Protein AF-A0A1E5P1D7-F1 (afdb_monomer_lite)

Secondary structure (DSSP, 8-state):
--------------------------------PPPPPPPPPPTT-HHHHHHHHHHHHHHHHHHHHHHHHHHHHHHHHHHHHHHHHHHHHHHHHHHS-TT-HHHHHHHH---HHHHHHHHHHHHHHHH-----S--HHHHHHHHHHHHHTTS-TTTTT-HHHHHHHHHH--

Sequence (170 aa):
MTVRTVWARRALALAAVMCAGALYTAPSAGAIAAPPPPAECAEDDKQCQEEQKEREQEAKREKGEKEADSGREQVAKDSTAAKQDISKAKGQVESCPPESKDCMSKLVGDGKEQQTSMDEAKQKVQDFKPEPQNNAGVAVGRACDGFAATLPPSAANDPSLTDICELMAQ

Organism: NCBI:txid285458

Structure (mmCIF, N/CA/C/O backbone):
data_AF-A0A1E5P1D7-F1
#
_entry.id   AF-A0A1E5P1D7-F1
#
loop_
_atom_site.group_PDB
_atom_site.id
_atom_site.type_symbol
_atom_site.label_atom_id
_atom_site.label_alt_id
_atom_site.label_comp_id
_atom_site.label_asym_id
_atom_site.label_entity_id
_atom_site.label_seq_id
_atom_site.pdbx_PDB_ins_code
_atom_site.Cartn_x
_atom_site.Cartn_y
_atom_site.Cartn_z
_atom_site.occupancy
_atom_site.B_iso_or_equiv
_atom_site.auth_seq_id
_atom_site.auth_comp_id
_atom_site.auth_asym_id
_atom_site.auth_atom_id
_atom_site.pdbx_PDB_model_num
ATOM 1 N N . MET A 1 1 ? -24.879 -24.425 -1.089 1.00 42.44 1 MET A N 1
ATOM 2 C CA . MET A 1 1 ? -24.588 -24.871 -2.468 1.00 42.44 1 MET A CA 1
ATOM 3 C C . MET A 1 1 ? -25.020 -23.780 -3.433 1.00 42.44 1 MET A C 1
ATOM 5 O O . MET A 1 1 ? -26.214 -23.672 -3.640 1.00 42.44 1 MET A O 1
ATOM 9 N N . THR A 1 2 ? -24.079 -23.004 -3.982 1.00 40.06 2 THR A N 1
ATOM 10 C CA . THR A 1 2 ? -24.170 -22.349 -5.308 1.00 40.06 2 THR A CA 1
ATOM 11 C C . THR A 1 2 ? -22.843 -21.645 -5.593 1.00 40.06 2 THR A C 1
ATOM 13 O O . THR A 1 2 ? -22.622 -20.485 -5.272 1.00 40.06 2 THR A O 1
ATOM 16 N N . VAL A 1 3 ? -21.921 -22.417 -6.164 1.00 43.25 3 VAL A N 1
ATOM 17 C CA . VAL A 1 3 ? -20.706 -21.939 -6.831 1.00 43.25 3 VAL A CA 1
ATOM 18 C C . VAL A 1 3 ? -21.118 -21.520 -8.239 1.00 43.25 3 VAL A C 1
ATOM 20 O O . VAL A 1 3 ? -21.711 -22.349 -8.924 1.00 43.25 3 VAL A O 1
ATOM 23 N N . ARG A 1 4 ? -20.845 -20.271 -8.640 1.00 48.53 4 ARG A N 1
ATOM 24 C CA . ARG A 1 4 ? -20.831 -19.692 -10.011 1.00 48.53 4 ARG A CA 1
ATOM 25 C C . ARG A 1 4 ? -20.843 -18.174 -9.789 1.00 48.53 4 ARG A C 1
ATOM 27 O O . ARG A 1 4 ? -21.838 -17.661 -9.311 1.00 48.53 4 ARG A O 1
ATOM 34 N N . THR A 1 5 ? -19.755 -17.430 -9.950 1.00 42.38 5 THR A N 1
ATOM 35 C CA . THR A 1 5 ? -19.240 -17.012 -11.262 1.00 42.38 5 THR A CA 1
ATOM 36 C C . THR A 1 5 ? -17.792 -16.516 -11.141 1.00 42.38 5 THR A C 1
ATOM 38 O O . THR A 1 5 ? -17.527 -15.338 -10.918 1.00 42.38 5 THR A O 1
ATOM 41 N N . VAL A 1 6 ? -16.837 -17.425 -11.327 1.00 45.84 6 VAL A N 1
ATOM 42 C CA . VAL A 1 6 ? -15.536 -17.096 -11.926 1.00 45.84 6 VAL A CA 1
ATOM 43 C C . VAL A 1 6 ? -15.709 -17.374 -13.424 1.00 45.84 6 VAL A C 1
ATOM 45 O O . VAL A 1 6 ? -16.375 -18.351 -13.752 1.00 45.84 6 VAL A O 1
ATOM 48 N N . TRP A 1 7 ? -15.085 -16.565 -14.288 1.00 45.03 7 TRP A N 1
ATOM 49 C CA . TRP A 1 7 ? -15.001 -16.662 -15.764 1.00 45.03 7 TRP A CA 1
ATOM 50 C C . TRP A 1 7 ? -15.952 -15.770 -16.575 1.00 45.03 7 TRP A C 1
ATOM 52 O O . TRP A 1 7 ? -17.053 -16.165 -16.933 1.00 45.03 7 TRP A O 1
ATOM 62 N N . ALA A 1 8 ? -15.436 -14.606 -16.982 1.00 43.94 8 ALA A N 1
ATOM 63 C CA . ALA A 1 8 ? -15.756 -13.980 -18.269 1.00 43.94 8 ALA A CA 1
ATOM 64 C C . ALA A 1 8 ? -14.619 -13.021 -18.679 1.00 43.94 8 ALA A C 1
ATOM 66 O O . ALA A 1 8 ? -14.790 -11.811 -18.783 1.00 43.94 8 ALA A O 1
ATOM 67 N N . ARG A 1 9 ? -13.405 -13.558 -18.860 1.00 51.19 9 ARG A N 1
ATOM 68 C CA . ARG A 1 9 ? -12.343 -12.896 -19.633 1.00 51.19 9 ARG A CA 1
ATOM 69 C C . ARG A 1 9 ? -12.133 -13.726 -20.902 1.00 51.19 9 ARG A C 1
ATOM 71 O O . ARG A 1 9 ? -11.850 -14.911 -20.773 1.00 51.19 9 ARG A O 1
ATOM 78 N N . ARG A 1 10 ? -12.202 -13.059 -22.066 1.00 51.41 10 ARG A N 1
ATOM 79 C CA . ARG A 1 10 ? -11.913 -13.501 -23.456 1.00 51.41 10 ARG A CA 1
ATOM 80 C C . ARG A 1 10 ? -13.116 -13.806 -24.365 1.00 51.41 10 ARG A C 1
ATOM 82 O O . ARG A 1 10 ? -13.583 -14.932 -24.425 1.00 51.41 10 ARG A O 1
ATOM 89 N N . ALA A 1 11 ? -13.503 -12.796 -25.143 1.00 45.75 11 ALA A N 1
ATOM 90 C CA . ALA A 1 11 ? -13.941 -12.814 -26.552 1.00 45.75 11 ALA A CA 1
ATOM 91 C C . ALA A 1 11 ? -14.207 -11.327 -26.887 1.00 45.75 11 ALA A C 1
ATOM 93 O O . ALA A 1 11 ? -14.865 -10.661 -26.102 1.00 45.75 11 ALA A O 1
ATOM 94 N N . LEU A 1 12 ? -13.628 -10.666 -27.887 1.00 39.69 12 LEU A N 1
ATOM 95 C CA . LEU A 1 12 ? -13.661 -10.969 -29.310 1.00 39.69 12 LEU A CA 1
ATOM 96 C C . LEU A 1 12 ? -12.434 -10.367 -30.015 1.00 39.69 12 LEU A C 1
ATOM 98 O O . LEU A 1 12 ? -12.085 -9.207 -29.805 1.00 39.69 12 LEU A O 1
ATOM 102 N N . ALA A 1 13 ? -11.856 -11.156 -30.912 1.00 43.91 13 ALA A N 1
ATOM 103 C CA . ALA A 1 13 ? -11.137 -10.676 -32.082 1.00 43.91 13 ALA A CA 1
ATOM 104 C C . ALA A 1 13 ? -12.087 -10.730 -33.295 1.00 43.91 13 ALA A C 1
ATOM 106 O O . ALA A 1 13 ? -13.022 -11.529 -33.286 1.00 43.91 13 ALA A O 1
ATOM 107 N N . LEU A 1 14 ? -11.754 -9.949 -34.332 1.00 43.31 14 LEU A N 1
ATOM 108 C CA . LEU A 1 14 ? -12.283 -9.950 -35.710 1.00 43.31 14 LEU A CA 1
ATOM 109 C C . LEU A 1 14 ? -13.571 -9.149 -35.977 1.00 43.31 14 LEU A C 1
ATOM 111 O O . LEU A 1 14 ? -14.675 -9.665 -35.856 1.00 43.31 14 LEU A O 1
ATOM 115 N N . ALA A 1 15 ? -13.399 -7.933 -36.506 1.00 40.34 15 ALA A N 1
ATOM 116 C CA . ALA A 1 15 ? -14.193 -7.430 -37.631 1.00 40.34 15 ALA A CA 1
ATOM 117 C C . ALA A 1 15 ? -13.427 -6.289 -38.323 1.00 40.34 15 ALA A C 1
ATOM 119 O O . ALA A 1 15 ? -13.289 -5.189 -37.794 1.00 40.34 15 ALA A O 1
ATOM 120 N N . ALA A 1 16 ? -12.881 -6.601 -39.493 1.00 39.47 16 ALA A N 1
ATOM 121 C CA . ALA A 1 16 ? -12.332 -5.647 -40.437 1.00 39.47 16 ALA A CA 1
ATOM 122 C C . ALA A 1 16 ? -13.439 -5.164 -41.398 1.00 39.47 16 ALA A C 1
ATOM 124 O O . ALA A 1 16 ? -14.422 -5.872 -41.604 1.00 39.47 16 ALA A O 1
ATOM 125 N N . VAL A 1 17 ? -13.155 -4.041 -42.071 1.00 47.22 17 VAL A N 1
ATOM 126 C CA . VAL A 1 17 ? -13.705 -3.594 -43.368 1.00 47.22 17 VAL A CA 1
ATOM 127 C C . VAL A 1 17 ? -14.913 -2.630 -43.327 1.00 47.22 17 VAL A C 1
ATOM 129 O O . VAL A 1 17 ? -15.939 -2.890 -42.715 1.00 47.22 17 VAL A O 1
ATOM 132 N N . MET A 1 18 ? -14.745 -1.545 -44.103 1.00 43.53 18 MET A N 1
ATOM 133 C CA . MET A 1 18 ? -15.688 -0.505 -44.558 1.00 43.53 18 MET A CA 1
ATOM 134 C C . MET A 1 18 ? -15.819 0.777 -43.721 1.00 43.53 18 MET A C 1
ATOM 136 O O . MET A 1 18 ? -16.604 0.851 -42.785 1.00 43.53 18 MET A O 1
ATOM 140 N N . CYS A 1 19 ? -15.100 1.825 -44.146 1.00 39.06 19 CYS A N 1
ATOM 141 C CA . CYS A 1 19 ? -15.702 3.066 -44.674 1.00 39.06 19 CYS A CA 1
ATOM 142 C C . CYS A 1 19 ? -14.598 4.063 -45.081 1.00 39.06 19 CYS A C 1
ATOM 144 O O . CYS A 1 19 ? -14.346 5.062 -44.414 1.00 39.06 19 CYS A O 1
ATOM 146 N N . ALA A 1 20 ? -13.929 3.785 -46.204 1.00 47.34 20 ALA A N 1
ATOM 147 C CA . ALA A 1 20 ? -13.202 4.805 -46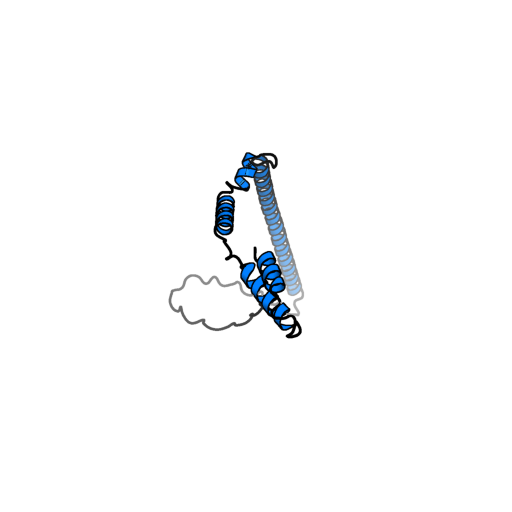.957 1.00 47.34 20 ALA A CA 1
ATOM 148 C C . ALA A 1 20 ? -14.220 5.502 -47.869 1.00 47.34 20 ALA A C 1
ATOM 150 O O . ALA A 1 20 ? -14.623 4.945 -48.886 1.00 47.34 20 ALA A O 1
ATOM 151 N N . GLY A 1 21 ? -14.712 6.672 -47.462 1.00 48.09 21 GLY A N 1
ATOM 152 C CA . GLY A 1 21 ? -15.800 7.323 -48.190 1.00 48.09 21 GLY A CA 1
ATOM 153 C C . GLY A 1 21 ? -16.234 8.669 -47.633 1.00 48.09 21 GLY A C 1
ATOM 154 O O . GLY A 1 21 ? -17.424 8.933 -47.582 1.00 48.09 21 GLY A O 1
ATOM 155 N N . ALA A 1 22 ? -15.305 9.511 -47.192 1.00 45.94 22 ALA A N 1
ATOM 156 C CA . ALA A 1 22 ? -15.528 10.950 -47.078 1.00 45.94 22 ALA A CA 1
ATOM 157 C C . ALA A 1 22 ? -14.173 11.613 -46.857 1.00 45.94 22 ALA A C 1
ATOM 159 O O . ALA A 1 22 ? -13.513 11.307 -45.874 1.00 45.94 22 ALA A O 1
ATOM 160 N N . LEU A 1 23 ? -13.769 12.441 -47.817 1.00 40.62 23 LEU A N 1
ATOM 161 C CA . LEU A 1 23 ? -12.827 13.571 -47.778 1.00 40.62 23 LEU A CA 1
ATOM 162 C C . LEU A 1 23 ? -12.184 13.688 -49.170 1.00 40.62 23 LEU A C 1
ATOM 164 O O . LEU A 1 23 ? -10.973 13.630 -49.358 1.00 40.62 23 LEU A O 1
ATOM 168 N N . TYR A 1 24 ? -13.052 13.829 -50.174 1.00 46.53 24 TYR A N 1
ATOM 169 C CA . TYR A 1 24 ? -12.693 14.521 -51.403 1.00 46.53 24 TYR A CA 1
ATOM 170 C C . TYR A 1 24 ? -12.627 16.019 -51.068 1.00 46.53 24 TYR A C 1
ATOM 172 O O . TYR A 1 24 ? -13.457 16.498 -50.300 1.00 46.53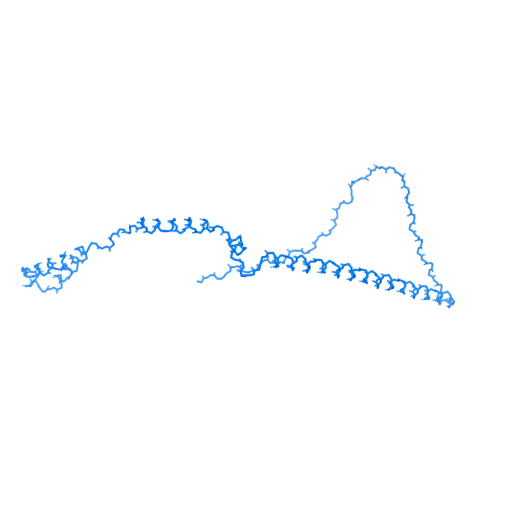 24 TYR A O 1
ATOM 180 N N . THR A 1 25 ? -11.679 16.717 -51.697 1.00 46.38 25 THR A N 1
ATOM 181 C CA . THR A 1 25 ? -11.435 18.177 -51.721 1.00 46.38 25 THR A CA 1
ATOM 182 C C . THR A 1 25 ? -10.514 18.776 -50.643 1.00 46.38 25 THR A C 1
ATOM 184 O O . THR A 1 25 ? -10.985 19.340 -49.662 1.00 46.38 25 THR A O 1
ATOM 187 N N . ALA A 1 26 ? -9.197 18.761 -50.897 1.00 36.66 26 ALA A N 1
ATOM 188 C CA . ALA A 1 26 ? -8.270 19.883 -50.650 1.00 36.66 26 ALA A CA 1
ATOM 189 C C . ALA A 1 26 ? -6.923 19.634 -51.382 1.00 36.66 26 ALA A C 1
ATOM 191 O O . ALA A 1 26 ? -6.573 18.477 -51.605 1.00 36.66 26 ALA A O 1
ATOM 192 N N . PRO A 1 27 ? -6.212 20.686 -51.840 1.00 43.16 27 PRO A N 1
ATOM 193 C CA . PRO A 1 27 ? -5.384 20.656 -53.047 1.00 43.16 27 PRO A CA 1
ATOM 194 C C . PRO A 1 27 ? -3.936 20.180 -52.841 1.00 43.16 27 PRO A C 1
ATOM 196 O O . PRO A 1 27 ? -3.354 20.278 -51.767 1.00 43.16 27 PRO A O 1
ATOM 199 N N . SER A 1 28 ? -3.371 19.704 -53.950 1.00 46.69 28 SER A N 1
ATOM 200 C CA . SER A 1 28 ? -1.966 19.402 -54.246 1.00 46.69 28 SER A CA 1
ATOM 201 C C . SER A 1 28 ? -0.901 20.126 -53.405 1.00 46.69 28 SER A C 1
ATOM 203 O O . SER A 1 28 ? -0.685 21.325 -53.580 1.00 46.69 28 SER A O 1
ATOM 205 N N . ALA A 1 29 ? -0.128 19.362 -52.629 1.00 41.16 29 ALA A N 1
ATOM 206 C CA . ALA A 1 29 ? 1.236 19.721 -52.246 1.00 41.16 29 ALA A CA 1
ATOM 207 C C . ALA A 1 29 ? 2.054 18.452 -51.934 1.00 41.16 29 ALA A C 1
ATOM 209 O O . ALA A 1 29 ? 1.883 17.831 -50.892 1.00 41.16 29 ALA A O 1
ATOM 210 N N . GLY A 1 30 ? 2.939 18.079 -52.864 1.00 37.62 30 GLY A N 1
ATOM 211 C CA . GLY A 1 30 ? 4.131 17.270 -52.589 1.00 37.62 30 GLY A CA 1
ATOM 212 C C . GLY A 1 30 ? 3.921 15.793 -52.247 1.00 37.62 30 GLY A C 1
ATOM 213 O O . GLY A 1 30 ? 4.273 15.363 -51.154 1.00 37.62 30 GLY A O 1
ATOM 214 N N . ALA A 1 31 ? 3.452 14.987 -53.203 1.00 37.22 31 ALA A N 1
ATOM 215 C CA . ALA A 1 31 ? 3.714 13.550 -53.166 1.00 37.22 31 ALA A CA 1
ATOM 216 C C . ALA A 1 31 ? 5.217 13.330 -53.404 1.00 37.22 31 ALA A C 1
ATOM 218 O O . ALA A 1 31 ? 5.694 13.392 -54.537 1.00 37.22 31 ALA A O 1
ATOM 219 N N . ILE A 1 32 ? 5.974 13.124 -52.328 1.00 42.53 32 ILE A N 1
ATOM 220 C CA . ILE A 1 32 ? 7.340 12.616 -52.421 1.00 42.53 32 ILE A CA 1
ATOM 221 C C . ILE A 1 32 ? 7.191 11.163 -52.870 1.00 42.53 32 ILE A C 1
ATOM 223 O O . ILE A 1 32 ? 6.688 10.325 -52.122 1.00 42.53 32 ILE A O 1
ATOM 227 N N . ALA A 1 33 ? 7.522 10.897 -54.132 1.00 39.41 33 ALA A N 1
ATOM 228 C CA . ALA A 1 33 ? 7.493 9.558 -54.694 1.00 39.41 33 ALA A CA 1
ATOM 229 C C . ALA A 1 33 ? 8.355 8.629 -53.828 1.00 39.41 33 ALA A C 1
ATOM 231 O O . ALA A 1 33 ? 9.521 8.926 -53.560 1.00 39.41 33 ALA A O 1
ATOM 232 N N . ALA A 1 34 ? 7.772 7.515 -53.382 1.00 44.22 34 ALA A N 1
ATOM 233 C CA . ALA A 1 34 ? 8.543 6.422 -52.813 1.00 44.22 34 ALA A CA 1
ATOM 234 C C . ALA A 1 34 ? 9.587 5.968 -53.855 1.00 44.22 34 ALA A C 1
ATOM 236 O O . ALA A 1 34 ? 9.256 5.916 -55.045 1.00 44.22 34 ALA A O 1
ATOM 237 N N . PRO A 1 35 ? 10.836 5.677 -53.449 1.00 40.25 35 PRO A N 1
ATOM 238 C CA . PRO A 1 35 ? 11.856 5.218 -54.382 1.00 40.25 35 PRO A CA 1
ATOM 239 C C . PRO A 1 35 ? 11.381 3.938 -55.092 1.00 40.25 35 PRO A C 1
ATOM 241 O O . PRO A 1 35 ? 10.731 3.101 -54.456 1.00 40.25 35 PRO A O 1
ATOM 244 N N . PRO A 1 36 ? 11.656 3.787 -56.401 1.00 48.84 36 PRO A N 1
ATOM 245 C CA . PRO A 1 36 ? 11.242 2.608 -57.152 1.00 48.84 36 PRO A CA 1
ATOM 246 C C . PRO A 1 36 ? 11.857 1.336 -56.542 1.00 48.84 36 PRO A C 1
ATOM 248 O O . PRO A 1 36 ? 12.980 1.396 -56.028 1.00 48.84 36 PRO A O 1
ATOM 251 N N . PRO A 1 37 ? 11.149 0.190 -56.586 1.00 46.97 37 PRO A N 1
ATOM 252 C CA . PRO A 1 37 ? 11.712 -1.080 -56.144 1.00 46.97 37 PRO A CA 1
ATOM 253 C C . PRO A 1 37 ? 12.979 -1.395 -56.959 1.00 46.97 37 PRO A C 1
ATOM 255 O O . PRO A 1 37 ? 13.026 -1.066 -58.150 1.00 46.97 37 PRO A O 1
ATOM 258 N N . PRO A 1 38 ? 14.016 -1.988 -56.340 1.00 57.66 38 PRO A N 1
ATOM 259 C CA . PRO A 1 38 ? 15.244 -2.325 -57.049 1.00 57.66 38 PRO A CA 1
ATOM 260 C C . PRO A 1 38 ? 14.921 -3.278 -58.204 1.00 57.66 38 PRO A C 1
ATOM 262 O O . PRO A 1 38 ? 14.154 -4.223 -58.030 1.00 57.66 38 PRO A O 1
ATOM 265 N N . ALA A 1 39 ? 15.472 -2.999 -59.388 1.00 60.88 39 ALA A N 1
ATOM 266 C CA . ALA A 1 39 ? 15.305 -3.853 -60.557 1.00 60.88 39 ALA A CA 1
ATOM 267 C C . ALA A 1 39 ? 15.837 -5.260 -60.244 1.00 60.88 39 ALA A C 1
ATOM 269 O O . ALA A 1 39 ? 16.980 -5.403 -59.811 1.00 60.88 39 ALA A O 1
ATOM 270 N N . GLU A 1 40 ? 15.002 -6.283 -60.425 1.00 61.03 40 GLU A N 1
ATOM 271 C CA . GLU A 1 40 ? 15.392 -7.676 -60.212 1.00 61.03 40 GLU A CA 1
ATOM 272 C C . GLU A 1 40 ? 16.427 -8.075 -61.275 1.00 61.03 40 GLU A C 1
ATOM 274 O O . GLU A 1 40 ? 16.201 -7.898 -62.476 1.00 61.03 40 GLU A O 1
ATOM 279 N N . CYS A 1 41 ? 17.589 -8.561 -60.833 1.00 69.19 41 CYS A N 1
ATOM 280 C CA . CYS A 1 41 ? 18.647 -9.040 -61.718 1.00 69.19 41 CYS A CA 1
ATOM 281 C C . CYS A 1 41 ? 18.136 -10.197 -62.589 1.00 69.19 41 CYS A C 1
ATOM 283 O O . CYS A 1 41 ? 17.439 -11.086 -62.101 1.00 69.19 41 CYS A O 1
ATOM 285 N N . ALA A 1 42 ? 18.507 -10.218 -63.871 1.00 74.19 42 ALA A N 1
ATOM 286 C CA . ALA A 1 42 ? 18.234 -11.367 -64.730 1.00 74.19 42 ALA A CA 1
ATOM 287 C C . ALA A 1 42 ? 18.950 -12.621 -64.187 1.00 74.19 42 ALA A C 1
ATOM 289 O O . ALA A 1 42 ? 20.089 -12.530 -63.727 1.00 74.19 42 ALA A O 1
ATOM 290 N N . GLU A 1 43 ? 18.312 -13.797 -64.269 1.00 65.69 43 GLU A N 1
ATOM 291 C CA . GLU A 1 43 ? 18.836 -15.049 -63.683 1.00 65.69 43 GLU A CA 1
ATOM 292 C C . GLU A 1 43 ? 20.232 -15.455 -64.197 1.00 65.69 43 GLU A C 1
ATOM 294 O O . GLU A 1 43 ? 20.954 -16.165 -63.497 1.00 65.69 43 GLU A O 1
ATOM 299 N N . ASP A 1 44 ? 20.637 -14.987 -65.381 1.00 69.50 44 ASP A N 1
ATOM 300 C CA . ASP A 1 44 ? 21.931 -15.321 -65.995 1.00 69.50 44 ASP A CA 1
ATOM 301 C C . ASP A 1 44 ? 23.070 -14.357 -65.595 1.00 69.50 44 ASP A C 1
ATOM 303 O O . ASP A 1 44 ? 24.250 -14.671 -65.760 1.00 69.50 44 ASP A O 1
ATOM 307 N N . ASP A 1 45 ? 22.750 -13.199 -65.002 1.00 76.12 45 ASP A N 1
ATOM 308 C CA . ASP A 1 45 ? 23.746 -12.196 -64.614 1.00 76.12 45 ASP A CA 1
ATOM 309 C C . ASP A 1 45 ? 24.266 -12.451 -63.191 1.00 76.12 45 ASP A C 1
ATOM 311 O O . ASP A 1 45 ? 23.763 -11.933 -62.187 1.00 76.12 45 ASP A O 1
ATOM 315 N N . LYS A 1 46 ? 25.292 -13.305 -63.106 1.00 76.62 46 LYS A N 1
ATOM 316 C CA . LYS A 1 46 ? 25.954 -13.666 -61.841 1.00 76.62 46 LYS A CA 1
ATOM 317 C C . LYS A 1 46 ? 26.547 -12.456 -61.115 1.00 76.62 46 LYS A C 1
ATOM 319 O O . LYS A 1 46 ? 26.563 -12.459 -59.888 1.00 76.62 46 LYS A O 1
ATOM 324 N N . GLN A 1 47 ? 27.014 -11.447 -61.850 1.00 78.31 47 GLN A N 1
ATOM 325 C CA . GLN A 1 47 ? 27.632 -10.259 -61.263 1.00 78.31 47 GLN A CA 1
ATOM 326 C C . GLN A 1 47 ? 26.568 -9.387 -60.584 1.00 78.31 47 GLN A C 1
ATOM 328 O O . GLN A 1 47 ? 26.731 -9.006 -59.427 1.00 78.31 47 GLN A O 1
ATOM 333 N N . CYS A 1 48 ? 25.424 -9.196 -61.246 1.00 79.56 48 CYS A N 1
ATOM 334 C CA . CYS A 1 48 ? 24.279 -8.491 -60.672 1.00 79.56 48 CYS A CA 1
ATOM 335 C C . CYS A 1 48 ? 23.756 -9.180 -59.396 1.00 79.56 48 CYS A C 1
ATOM 337 O O . CYS A 1 48 ? 23.475 -8.517 -58.396 1.00 79.56 48 CYS A O 1
ATOM 339 N N . GLN A 1 49 ? 23.673 -10.517 -59.384 1.00 79.94 49 GLN A N 1
ATOM 340 C CA . GLN A 1 49 ? 23.223 -11.266 -58.202 1.00 79.94 49 GLN A CA 1
ATOM 341 C C . GLN A 1 49 ? 24.189 -11.164 -57.011 1.00 79.94 49 GLN A C 1
ATOM 343 O O . GLN A 1 49 ? 23.739 -11.097 -55.864 1.00 79.94 49 GLN A O 1
ATOM 348 N N . GLU A 1 50 ? 25.503 -11.148 -57.252 1.00 82.81 50 GLU A N 1
ATOM 349 C CA . GLU A 1 50 ? 26.495 -10.950 -56.188 1.00 82.81 50 GLU A CA 1
ATOM 350 C C . GLU A 1 50 ? 26.395 -9.545 -55.586 1.00 82.81 50 GLU A C 1
ATOM 352 O O . GLU A 1 50 ? 26.294 -9.419 -54.364 1.00 82.81 50 GLU A O 1
ATOM 357 N N . GLU A 1 51 ? 26.297 -8.506 -56.419 1.00 81.69 51 GLU A N 1
ATOM 358 C CA . GLU A 1 51 ? 26.119 -7.124 -55.955 1.00 81.69 51 GLU A CA 1
ATOM 359 C C . GLU A 1 51 ? 24.805 -6.934 -55.179 1.00 81.69 51 GLU A C 1
ATOM 361 O O . GLU A 1 51 ? 24.757 -6.213 -54.178 1.00 81.69 51 GLU A O 1
ATOM 366 N N . GLN A 1 52 ? 23.724 -7.601 -55.596 1.00 82.25 52 GLN A N 1
ATOM 367 C CA . GLN A 1 52 ? 22.450 -7.571 -54.876 1.00 82.25 52 GLN A CA 1
ATOM 368 C C . GLN A 1 52 ? 22.570 -8.247 -53.501 1.00 82.25 52 GLN A C 1
ATOM 370 O O . GLN A 1 52 ? 22.096 -7.711 -52.496 1.00 82.25 52 GLN A O 1
ATOM 375 N N . LYS A 1 53 ? 23.255 -9.393 -53.430 1.00 82.56 53 LYS A N 1
ATOM 376 C CA . LYS A 1 53 ? 23.481 -10.133 -52.182 1.00 82.56 53 LYS A CA 1
ATOM 377 C C . LYS A 1 53 ? 24.382 -9.371 -51.208 1.00 82.56 53 LYS A C 1
ATOM 379 O O . LYS A 1 53 ? 24.140 -9.416 -49.999 1.00 82.56 53 LYS A O 1
ATOM 384 N N . GLU A 1 54 ? 25.394 -8.665 -51.708 1.00 82.88 54 GLU A N 1
ATOM 385 C CA . GLU A 1 54 ? 26.235 -7.782 -50.895 1.00 82.88 54 GLU A CA 1
ATOM 386 C C . GLU A 1 54 ? 25.433 -6.606 -50.332 1.00 82.88 54 GLU A C 1
ATOM 388 O O . GLU A 1 54 ? 25.471 -6.382 -49.120 1.00 82.88 54 GLU A O 1
ATOM 393 N N . ARG A 1 55 ? 24.611 -5.937 -51.155 1.00 80.19 55 ARG A N 1
ATOM 394 C CA . ARG A 1 55 ? 23.712 -4.863 -50.687 1.00 80.19 55 ARG A CA 1
ATOM 395 C C . ARG A 1 55 ? 22.728 -5.346 -49.625 1.00 80.19 55 ARG A C 1
ATOM 397 O O . ARG A 1 55 ? 22.492 -4.647 -48.642 1.00 80.19 55 ARG A O 1
ATOM 404 N N . GLU A 1 56 ? 22.160 -6.540 -49.783 1.00 81.88 56 GLU A N 1
ATOM 405 C CA . GLU A 1 56 ? 21.273 -7.123 -48.772 1.00 81.88 56 GLU A CA 1
ATOM 406 C C . GLU A 1 56 ? 21.998 -7.437 -47.458 1.00 81.88 56 GLU A C 1
ATOM 408 O O . GLU A 1 56 ? 21.433 -7.249 -46.376 1.00 81.88 56 GLU A O 1
ATOM 413 N N . GLN A 1 57 ? 23.238 -7.930 -47.522 1.00 80.69 57 GLN A N 1
ATOM 414 C CA . GLN A 1 57 ? 24.039 -8.175 -46.322 1.00 80.69 57 GLN A CA 1
ATOM 415 C C . GLN A 1 57 ? 24.431 -6.878 -45.621 1.00 80.69 57 GLN A C 1
ATOM 417 O O . GLN A 1 57 ? 24.376 -6.819 -44.392 1.00 80.69 57 GLN A O 1
ATOM 422 N N . GLU A 1 58 ? 24.802 -5.849 -46.376 1.00 80.94 58 GLU A N 1
ATOM 423 C CA . GLU A 1 58 ? 25.146 -4.536 -45.838 1.00 80.94 58 GLU A CA 1
ATOM 424 C C . GLU A 1 58 ? 23.930 -3.879 -45.174 1.00 80.94 58 GLU A C 1
ATOM 426 O O . GLU A 1 58 ? 24.012 -3.476 -44.016 1.00 80.94 58 GLU A O 1
ATOM 431 N N . ALA A 1 59 ? 22.756 -3.931 -45.814 1.00 79.38 59 ALA A N 1
ATOM 432 C CA . ALA A 1 59 ? 21.504 -3.461 -45.222 1.00 79.38 59 ALA A CA 1
ATOM 433 C C . ALA A 1 59 ? 21.131 -4.222 -43.933 1.00 79.38 59 ALA A C 1
ATOM 435 O O . ALA A 1 59 ? 20.639 -3.629 -42.969 1.00 79.38 59 ALA A O 1
ATOM 436 N N . LYS A 1 60 ? 21.378 -5.541 -43.877 1.00 81.75 60 LYS A N 1
ATOM 437 C CA . LYS A 1 60 ? 21.178 -6.343 -42.655 1.00 81.75 60 LYS A CA 1
ATOM 438 C C . LYS A 1 60 ? 22.158 -5.963 -41.545 1.00 81.75 60 LYS A C 1
ATOM 440 O O . LYS A 1 60 ? 21.742 -5.912 -40.388 1.00 81.75 60 LYS A O 1
ATOM 445 N N . ARG A 1 61 ? 23.427 -5.698 -41.875 1.00 78.19 61 ARG A N 1
ATOM 446 C CA . ARG A 1 61 ? 24.434 -5.225 -40.910 1.00 78.19 61 ARG A CA 1
ATOM 447 C C . ARG A 1 61 ? 24.066 -3.855 -40.359 1.00 78.19 61 ARG A C 1
ATOM 449 O O . ARG A 1 61 ? 23.968 -3.721 -39.146 1.00 78.19 61 ARG A O 1
ATOM 456 N N . GLU A 1 62 ? 23.752 -2.900 -41.227 1.00 76.50 62 GLU A N 1
ATOM 457 C CA . GLU A 1 62 ? 23.381 -1.539 -40.830 1.00 76.50 62 GLU A CA 1
ATOM 458 C C . GLU A 1 62 ? 22.123 -1.534 -39.944 1.00 76.50 62 GLU A C 1
ATOM 460 O O . GLU A 1 62 ? 22.038 -0.807 -38.952 1.00 76.50 62 GLU A O 1
ATOM 465 N N . LYS A 1 63 ? 21.143 -2.394 -40.255 1.00 78.56 63 LYS A N 1
ATOM 466 C CA . LYS A 1 63 ? 19.958 -2.573 -39.411 1.00 78.56 63 LYS A CA 1
ATOM 467 C C . LYS A 1 63 ? 20.314 -3.163 -38.041 1.00 78.56 63 LYS A C 1
ATOM 469 O O . LYS A 1 63 ? 19.834 -2.655 -37.031 1.00 78.56 63 LYS A O 1
ATOM 474 N N . GLY A 1 64 ? 21.157 -4.195 -38.002 1.00 73.81 64 GLY A N 1
ATOM 475 C CA . GLY A 1 64 ? 21.609 -4.812 -36.752 1.00 73.81 64 GLY A CA 1
ATOM 476 C C . GLY A 1 64 ? 22.418 -3.859 -35.866 1.00 73.81 64 GLY A C 1
ATOM 477 O O . GLY A 1 64 ? 22.255 -3.869 -34.648 1.00 73.81 64 GLY A O 1
ATOM 478 N N . GLU A 1 65 ? 23.241 -2.997 -36.464 1.00 73.88 65 GLU A N 1
ATOM 479 C CA . GLU A 1 65 ? 23.999 -1.962 -35.751 1.00 73.88 65 GLU A CA 1
ATOM 480 C C . GLU A 1 65 ? 23.078 -0.889 -35.161 1.00 73.88 65 GLU A C 1
ATOM 482 O O . GLU A 1 65 ? 23.167 -0.601 -33.968 1.00 73.88 65 GLU A O 1
ATOM 487 N N . LYS A 1 66 ? 22.115 -0.378 -35.942 1.00 76.94 66 LYS A N 1
ATOM 488 C CA . LYS A 1 66 ? 21.110 0.582 -35.447 1.00 76.94 66 LYS A CA 1
ATOM 489 C C . LYS A 1 66 ? 20.266 0.010 -34.308 1.00 76.94 66 LYS A C 1
ATOM 491 O O . LYS A 1 66 ? 20.001 0.706 -33.329 1.00 76.94 66 LYS A O 1
ATOM 496 N N . GLU A 1 67 ? 19.851 -1.252 -34.411 1.00 74.25 67 GLU A N 1
ATOM 497 C CA . GLU A 1 67 ? 19.114 -1.932 -33.342 1.00 74.25 67 GLU A CA 1
ATOM 498 C C . GLU A 1 67 ? 19.980 -2.091 -32.082 1.00 74.25 67 GLU A C 1
ATOM 500 O O . GLU A 1 67 ? 19.522 -1.770 -30.982 1.00 74.25 67 GLU A O 1
ATOM 505 N N . ALA A 1 68 ? 21.245 -2.496 -32.224 1.00 70.81 68 ALA A N 1
ATOM 506 C CA . ALA A 1 68 ? 22.170 -2.625 -31.100 1.00 70.81 68 ALA A CA 1
ATOM 507 C C . ALA A 1 68 ? 22.450 -1.282 -30.402 1.00 70.81 68 ALA A C 1
ATOM 509 O O . ALA A 1 68 ? 22.477 -1.231 -29.169 1.00 70.81 68 ALA A O 1
ATOM 510 N N . ASP A 1 69 ? 22.624 -0.200 -31.160 1.00 77.44 69 ASP A N 1
ATOM 511 C CA . ASP A 1 69 ? 22.839 1.140 -30.608 1.00 77.44 69 ASP A CA 1
ATOM 512 C C . ASP A 1 69 ? 21.589 1.673 -29.908 1.00 77.44 69 ASP A C 1
ATOM 514 O O . ASP A 1 69 ? 21.679 2.160 -28.778 1.00 77.44 69 ASP A O 1
ATOM 518 N N . SER A 1 70 ? 20.406 1.479 -30.503 1.00 75.88 70 SER A N 1
ATOM 519 C CA . SER A 1 70 ? 19.137 1.840 -29.860 1.00 75.88 70 SER A CA 1
ATOM 520 C C . SER A 1 70 ? 18.917 1.074 -28.549 1.00 75.88 70 SER A C 1
ATOM 522 O O . SER A 1 70 ? 18.491 1.658 -27.550 1.00 75.88 70 SER A O 1
ATOM 524 N N . GLY A 1 71 ? 19.299 -0.208 -28.509 1.00 77.25 71 GLY A N 1
ATOM 525 C CA . GLY A 1 71 ? 19.246 -1.030 -27.304 1.00 77.25 71 GLY A CA 1
ATOM 526 C C . GLY A 1 71 ? 20.205 -0.541 -26.217 1.00 77.25 71 GLY A C 1
ATOM 527 O O . GLY A 1 71 ? 19.813 -0.437 -25.055 1.00 77.25 71 GLY A O 1
ATOM 528 N N . ARG A 1 72 ? 21.447 -0.179 -26.568 1.00 79.31 72 ARG A N 1
ATOM 529 C CA . ARG A 1 72 ? 22.410 0.394 -25.605 1.00 79.31 72 ARG A CA 1
ATOM 530 C C . ARG A 1 72 ? 21.932 1.729 -25.045 1.00 79.31 72 ARG A C 1
ATOM 532 O O . ARG A 1 72 ? 22.054 1.957 -23.841 1.00 79.31 72 ARG A O 1
ATOM 539 N N . GLU A 1 73 ? 21.380 2.595 -25.890 1.00 83.75 73 GLU A N 1
ATOM 540 C CA . GLU A 1 73 ? 20.862 3.894 -25.461 1.00 83.75 73 GLU A CA 1
ATOM 541 C C . GLU A 1 73 ? 19.662 3.733 -24.519 1.00 83.75 73 GLU A C 1
ATOM 543 O O . GLU A 1 73 ? 19.581 4.414 -23.493 1.00 83.75 73 GLU A O 1
ATOM 548 N N . GLN A 1 74 ? 18.763 2.790 -24.812 1.00 82.00 74 GLN A N 1
ATOM 549 C CA . GLN A 1 74 ? 17.637 2.474 -23.937 1.00 82.00 74 GLN A CA 1
ATOM 550 C C . GLN A 1 74 ? 18.107 1.939 -22.579 1.00 82.00 74 GLN A C 1
ATOM 552 O O . GLN A 1 74 ? 17.681 2.448 -21.546 1.00 82.00 74 GLN A O 1
ATOM 557 N N . VAL A 1 75 ? 19.066 1.008 -22.557 1.00 84.88 75 VAL A N 1
ATOM 558 C CA . VAL A 1 75 ? 19.646 0.490 -21.304 1.00 84.88 75 VAL A CA 1
ATOM 559 C C . VAL A 1 75 ? 20.307 1.601 -20.483 1.00 84.88 75 VAL A C 1
ATOM 561 O O . VAL A 1 75 ? 20.182 1.618 -19.256 1.00 84.88 75 VAL A O 1
ATOM 564 N N . ALA A 1 76 ? 20.990 2.552 -21.126 1.00 87.31 76 ALA A N 1
ATOM 565 C CA . ALA A 1 76 ? 21.588 3.695 -20.438 1.00 87.31 76 ALA A CA 1
ATOM 566 C C . ALA A 1 76 ? 20.526 4.625 -19.818 1.00 87.31 76 ALA A C 1
ATOM 568 O O . ALA A 1 76 ? 20.689 5.078 -18.677 1.00 87.31 76 ALA A O 1
ATOM 569 N N . LYS A 1 77 ? 19.422 4.875 -20.536 1.00 89.25 77 LYS A N 1
ATOM 570 C CA . LYS A 1 77 ? 18.278 5.659 -20.040 1.00 89.25 77 LYS A CA 1
ATOM 571 C C . LYS A 1 77 ? 17.595 4.965 -18.865 1.00 89.25 77 LYS A C 1
ATOM 573 O O . LYS A 1 77 ? 17.450 5.581 -17.811 1.00 89.25 77 LYS A O 1
ATOM 578 N N . ASP A 1 78 ? 17.278 3.682 -19.005 1.00 87.12 78 ASP A N 1
ATOM 579 C CA . ASP A 1 78 ? 16.614 2.889 -17.967 1.00 87.12 78 ASP A CA 1
ATOM 580 C C . ASP A 1 78 ? 17.492 2.762 -16.718 1.00 87.12 78 ASP A C 1
ATOM 582 O O . ASP A 1 78 ? 17.017 2.930 -15.597 1.00 87.12 78 ASP A O 1
ATOM 586 N N . SER A 1 79 ? 18.803 2.569 -16.895 1.00 82.62 79 SER A N 1
ATOM 587 C CA . SER A 1 79 ? 19.760 2.550 -15.782 1.00 82.62 79 SER A CA 1
ATOM 588 C C . SER A 1 79 ? 19.813 3.889 -15.046 1.00 82.62 79 SER A C 1
ATOM 590 O O . SER A 1 79 ? 19.952 3.924 -13.822 1.00 82.62 79 SER A O 1
ATOM 592 N N . THR A 1 80 ? 19.708 5.003 -15.772 1.00 91.19 80 THR A N 1
ATOM 593 C CA . THR A 1 80 ? 19.693 6.342 -15.172 1.00 91.19 80 THR A CA 1
ATOM 594 C C . THR A 1 80 ? 18.391 6.588 -14.414 1.00 91.19 80 THR A C 1
ATOM 596 O O . THR A 1 80 ? 18.437 7.047 -13.272 1.00 91.19 80 THR A O 1
ATOM 599 N N . ALA A 1 81 ? 17.247 6.226 -15.000 1.00 90.06 81 ALA A N 1
ATOM 600 C CA . ALA A 1 81 ? 15.941 6.316 -14.352 1.00 90.06 81 ALA A CA 1
ATOM 601 C C . ALA A 1 81 ? 15.887 5.454 -13.080 1.00 90.06 81 ALA A C 1
ATOM 603 O O . ALA A 1 81 ? 15.566 5.959 -12.007 1.00 90.06 81 ALA A O 1
ATOM 604 N N . ALA A 1 82 ? 16.340 4.201 -13.155 1.00 88.19 82 ALA A N 1
ATOM 605 C CA . ALA A 1 82 ? 16.404 3.304 -12.006 1.00 88.19 82 ALA A CA 1
ATOM 606 C C . ALA A 1 82 ? 17.289 3.864 -10.880 1.00 88.19 82 ALA A C 1
ATOM 608 O O . ALA A 1 82 ? 16.910 3.822 -9.712 1.00 88.19 82 ALA A O 1
ATOM 609 N N . LYS A 1 83 ? 18.453 4.447 -11.204 1.00 89.56 83 LYS A N 1
ATOM 610 C CA . LYS A 1 83 ? 19.304 5.112 -10.200 1.00 89.56 83 LYS A CA 1
ATOM 611 C C . LYS A 1 83 ? 18.603 6.296 -9.536 1.00 89.56 83 LYS A C 1
ATOM 613 O O . LYS A 1 83 ? 18.751 6.485 -8.326 1.00 89.56 83 LYS A O 1
ATOM 618 N N . GLN A 1 84 ? 17.850 7.087 -10.297 1.00 90.38 84 GLN A N 1
ATOM 619 C CA . GLN A 1 84 ? 17.063 8.190 -9.744 1.00 90.38 84 GLN A CA 1
ATOM 620 C C . GLN A 1 84 ? 15.949 7.683 -8.828 1.00 90.38 84 GLN A C 1
ATOM 622 O O . GLN A 1 84 ? 15.780 8.224 -7.736 1.00 90.38 84 GLN A O 1
ATOM 627 N N . ASP A 1 85 ? 15.240 6.629 -9.222 1.00 89.12 85 ASP A N 1
ATOM 628 C CA . ASP A 1 85 ? 14.162 6.047 -8.421 1.00 89.12 85 ASP A CA 1
ATOM 629 C C . ASP A 1 85 ? 14.689 5.421 -7.130 1.00 89.12 85 ASP A C 1
ATOM 631 O O . ASP A 1 85 ? 14.136 5.674 -6.061 1.00 89.12 85 ASP A O 1
ATOM 635 N N . ILE A 1 86 ? 15.821 4.710 -7.186 1.00 85.69 86 ILE A N 1
ATOM 636 C CA . ILE A 1 86 ? 16.512 4.199 -5.993 1.00 85.69 86 ILE A CA 1
ATOM 637 C C . ILE A 1 86 ? 16.910 5.353 -5.069 1.00 85.69 86 ILE A C 1
ATOM 639 O O . ILE A 1 86 ? 16.733 5.262 -3.856 1.00 85.69 86 ILE A O 1
ATOM 643 N N . SER A 1 87 ? 17.424 6.453 -5.624 1.00 88.62 87 SER A N 1
ATOM 644 C CA . SER A 1 87 ? 17.840 7.612 -4.826 1.00 88.62 87 SER A CA 1
ATOM 645 C C . SER A 1 87 ? 16.646 8.301 -4.162 1.00 88.62 87 SER A C 1
ATOM 647 O O . SER A 1 87 ? 16.717 8.653 -2.986 1.00 88.62 87 SER A O 1
ATOM 649 N N . LYS A 1 88 ? 15.523 8.443 -4.879 1.00 89.81 88 LYS A N 1
ATOM 650 C CA . LYS A 1 88 ? 14.266 8.970 -4.326 1.00 89.81 88 LYS A CA 1
ATOM 651 C C . LYS A 1 88 ? 13.710 8.066 -3.231 1.00 89.81 88 LYS A C 1
ATOM 653 O O . LYS A 1 88 ? 13.370 8.562 -2.162 1.00 89.81 88 LYS A O 1
ATOM 658 N N . ALA A 1 89 ? 13.649 6.758 -3.475 1.00 82.75 89 ALA A N 1
ATOM 659 C CA . ALA A 1 89 ? 13.177 5.784 -2.497 1.00 82.75 89 ALA A CA 1
ATOM 660 C C . ALA A 1 89 ? 14.059 5.791 -1.243 1.00 82.75 89 ALA A C 1
ATOM 662 O O . ALA A 1 89 ? 13.543 5.835 -0.130 1.00 82.75 89 ALA A O 1
ATOM 663 N N . LYS A 1 90 ? 15.386 5.844 -1.410 1.00 82.75 90 LYS A N 1
ATOM 664 C CA . LYS A 1 90 ? 16.322 5.970 -0.291 1.00 82.75 90 LYS A CA 1
ATOM 665 C C . LYS A 1 90 ? 16.068 7.248 0.513 1.00 82.75 90 LYS A C 1
ATOM 667 O O . LYS A 1 90 ? 15.968 7.167 1.730 1.00 82.75 90 LYS A O 1
ATOM 672 N N . GLY A 1 91 ? 15.879 8.390 -0.152 1.00 82.69 91 GLY A N 1
ATOM 673 C CA . GLY A 1 91 ? 15.537 9.646 0.521 1.00 82.69 91 GLY A CA 1
ATOM 674 C C . GLY A 1 91 ? 14.204 9.586 1.276 1.00 82.69 91 GLY A C 1
ATOM 675 O O . GLY A 1 91 ? 14.104 10.099 2.387 1.00 82.69 91 GLY A O 1
ATOM 676 N N . GLN A 1 92 ? 13.191 8.911 0.725 1.00 80.00 92 GLN A N 1
ATOM 677 C CA . GLN A 1 92 ? 11.913 8.701 1.413 1.00 80.00 92 GLN A CA 1
ATOM 678 C C . GLN A 1 92 ? 12.071 7.825 2.662 1.00 80.00 92 GLN A C 1
ATOM 680 O O . GLN A 1 92 ? 11.540 8.170 3.716 1.00 80.00 92 GLN A O 1
ATOM 685 N N . VAL A 1 93 ? 12.849 6.745 2.576 1.00 80.75 93 VAL A N 1
ATOM 686 C CA . VAL A 1 93 ? 13.144 5.871 3.723 1.00 80.75 93 VAL A CA 1
ATOM 687 C C . VAL A 1 93 ? 13.955 6.608 4.792 1.00 80.75 93 VAL A C 1
ATOM 689 O O . VAL A 1 93 ? 13.654 6.487 5.974 1.00 80.75 93 VAL A O 1
ATOM 692 N N . GLU A 1 94 ? 14.938 7.422 4.400 1.00 80.69 94 GLU A N 1
ATOM 693 C CA . GLU A 1 94 ? 15.707 8.256 5.335 1.00 80.69 94 GLU A CA 1
ATOM 694 C C . GLU A 1 94 ? 14.840 9.342 5.993 1.00 80.69 94 GLU A C 1
ATOM 696 O O . GLU A 1 94 ? 15.003 9.621 7.178 1.00 80.69 94 GLU A O 1
ATOM 701 N N . SER A 1 95 ? 13.882 9.925 5.264 1.00 79.25 95 SER A N 1
ATOM 702 C CA . SER A 1 95 ? 12.944 10.914 5.820 1.00 79.25 95 SER A CA 1
ATOM 703 C C . SER A 1 95 ? 11.904 10.311 6.772 1.00 79.25 95 SER A C 1
ATOM 705 O O . SER A 1 95 ? 11.315 11.019 7.589 1.00 79.25 95 SER A O 1
ATOM 707 N N . CYS A 1 96 ? 11.672 9.005 6.657 1.00 79.62 96 CYS A N 1
ATOM 708 C CA . CYS A 1 96 ? 10.644 8.264 7.368 1.00 79.62 96 CYS A CA 1
ATOM 709 C C . CYS A 1 96 ? 11.210 6.926 7.861 1.00 79.62 96 CYS A C 1
ATOM 711 O O . CYS A 1 96 ? 10.804 5.864 7.377 1.00 79.62 96 CYS A O 1
ATOM 713 N N . PRO A 1 97 ? 12.181 6.942 8.791 1.00 81.31 97 PRO A N 1
ATOM 714 C CA . PRO A 1 97 ? 12.760 5.701 9.264 1.00 81.31 97 PRO A CA 1
ATOM 715 C C . PRO A 1 97 ? 11.686 4.899 10.011 1.00 81.31 97 PRO A C 1
ATOM 717 O O . PRO A 1 97 ? 10.818 5.489 10.661 1.00 81.31 97 PRO A O 1
ATOM 720 N N . PRO A 1 98 ? 11.735 3.560 9.962 1.00 74.06 98 PRO A N 1
ATOM 721 C CA . PRO A 1 98 ? 10.696 2.707 10.536 1.00 74.06 98 PRO A CA 1
ATOM 722 C C . PRO A 1 98 ? 10.521 2.879 12.053 1.00 74.06 98 PRO A C 1
ATOM 724 O O . PRO A 1 98 ? 9.451 2.606 12.585 1.00 74.06 98 PRO A O 1
ATOM 727 N N . GLU A 1 99 ? 11.546 3.377 12.746 1.00 78.81 99 GLU A N 1
ATOM 728 C CA . GLU A 1 99 ? 11.501 3.676 14.182 1.00 78.81 99 GLU A CA 1
ATOM 729 C C . GLU A 1 99 ? 10.942 5.078 14.498 1.00 78.81 99 GLU A C 1
ATOM 731 O O . GLU A 1 99 ? 10.682 5.400 15.660 1.00 78.81 99 GLU A O 1
ATOM 736 N N . SER A 1 100 ? 10.722 5.925 13.484 1.00 82.75 100 SER A N 1
ATOM 737 C CA . SER A 1 100 ? 10.114 7.245 13.666 1.00 82.75 100 SER A CA 1
ATOM 738 C C . SER A 1 100 ? 8.614 7.114 13.899 1.00 82.75 100 SER A C 1
ATOM 740 O O . SER A 1 100 ? 7.822 6.894 12.978 1.00 82.75 100 SER A O 1
ATOM 742 N N . LYS A 1 101 ? 8.217 7.315 15.158 1.00 77.88 101 LYS A N 1
ATOM 743 C CA . LYS A 1 101 ? 6.813 7.334 15.583 1.00 77.88 101 LYS A CA 1
ATOM 744 C C . LYS A 1 101 ? 5.998 8.393 14.850 1.00 77.88 101 LYS A C 1
ATOM 746 O O . LYS A 1 101 ? 4.857 8.118 14.493 1.00 77.88 101 LYS A O 1
ATOM 751 N N . ASP A 1 102 ? 6.571 9.564 14.589 1.00 78.75 102 ASP A N 1
ATOM 752 C CA . ASP A 1 102 ? 5.869 10.652 13.902 1.00 78.75 102 ASP A CA 1
ATOM 753 C C . ASP A 1 102 ? 5.565 10.298 12.449 1.00 78.75 102 ASP A C 1
ATOM 755 O O . ASP A 1 102 ? 4.473 10.578 11.949 1.00 78.75 102 ASP A O 1
ATOM 759 N N . CYS A 1 103 ? 6.508 9.642 11.766 1.00 82.06 103 CYS A N 1
ATOM 760 C CA . CYS A 1 103 ? 6.274 9.247 10.389 1.00 82.06 103 CYS A CA 1
ATOM 761 C C . CYS A 1 103 ? 5.303 8.068 10.282 1.00 82.06 103 CYS A C 1
ATOM 763 O O . CYS A 1 103 ? 4.375 8.105 9.476 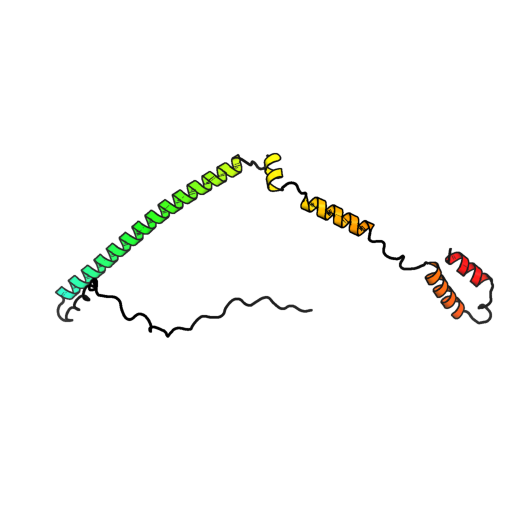1.00 82.06 103 CYS A O 1
ATOM 765 N N . MET A 1 104 ? 5.447 7.068 11.155 1.00 81.50 104 MET A N 1
ATOM 766 C CA . MET A 1 104 ? 4.487 5.968 11.247 1.00 81.50 104 MET A CA 1
ATOM 767 C C . MET A 1 104 ? 3.082 6.467 11.597 1.00 81.50 104 MET A C 1
ATOM 769 O O . MET A 1 104 ? 2.113 6.015 10.997 1.00 81.50 104 MET A O 1
ATOM 773 N N . SER A 1 105 ? 2.956 7.458 12.482 1.00 78.19 105 SER A N 1
ATOM 774 C CA . SER A 1 105 ? 1.658 8.059 12.822 1.00 78.19 105 SER A CA 1
ATOM 775 C C . SER A 1 105 ? 1.042 8.807 11.637 1.00 78.19 105 SER A C 1
ATOM 777 O O . SER A 1 105 ? -0.159 8.713 11.417 1.00 78.19 105 SER A O 1
ATOM 779 N N . LYS A 1 106 ? 1.847 9.491 10.812 1.00 78.88 106 LYS A N 1
ATOM 780 C CA . LYS A 1 106 ? 1.361 10.100 9.56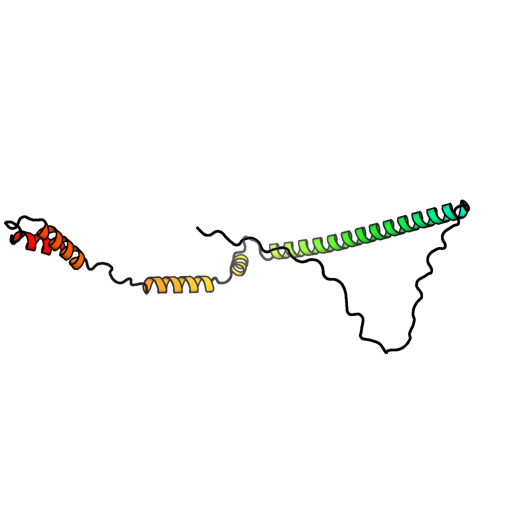0 1.00 78.88 106 LYS A CA 1
ATOM 781 C C . LYS A 1 106 ? 0.948 9.070 8.508 1.00 78.88 106 LYS A C 1
ATOM 783 O O . LYS A 1 106 ? -0.001 9.328 7.775 1.00 78.88 106 LYS A O 1
ATOM 788 N N . LEU A 1 107 ? 1.648 7.937 8.422 1.00 76.31 107 LEU A N 1
ATOM 789 C CA . LEU A 1 107 ? 1.306 6.842 7.505 1.00 76.31 107 LEU A CA 1
ATOM 790 C C . LEU A 1 107 ? 0.018 6.122 7.922 1.00 76.31 107 LEU A C 1
ATOM 792 O O . LEU A 1 107 ? -0.794 5.787 7.065 1.00 76.31 107 LEU A O 1
ATOM 796 N N . VAL A 1 108 ? -0.169 5.893 9.224 1.00 80.25 108 VAL A N 1
ATOM 797 C CA . VAL A 1 108 ? -1.385 5.285 9.792 1.00 80.25 108 VAL A CA 1
ATOM 798 C C . VAL A 1 108 ? -2.563 6.272 9.776 1.00 80.25 108 VAL A C 1
ATOM 800 O O . VAL A 1 108 ? -3.714 5.857 9.652 1.00 80.25 108 VAL A O 1
ATOM 803 N N . GLY A 1 109 ? -2.280 7.576 9.838 1.00 79.69 109 GLY A N 1
ATOM 804 C CA . GLY A 1 109 ? -3.278 8.640 9.915 1.00 79.69 109 GLY A CA 1
ATOM 805 C C . GLY A 1 109 ? -3.868 8.799 11.321 1.00 79.69 109 GLY A C 1
ATOM 806 O O . GLY A 1 109 ? -3.572 8.037 12.237 1.00 79.69 109 GLY A O 1
ATOM 807 N N . ASP A 1 110 ? -4.741 9.797 11.496 1.00 79.81 110 ASP A N 1
ATOM 808 C CA . ASP A 1 110 ? -5.315 10.164 12.804 1.00 79.81 110 ASP A CA 1
ATOM 809 C C . ASP A 1 110 ? -6.255 9.097 13.412 1.00 79.81 110 ASP A C 1
ATOM 811 O O . ASP A 1 110 ? -6.758 9.284 14.517 1.00 79.81 110 ASP A O 1
ATOM 815 N N . GLY A 1 111 ? -6.591 8.023 12.685 1.00 76.50 111 GLY A N 1
ATOM 816 C CA . GLY A 1 111 ? -7.493 6.961 13.162 1.00 76.50 111 GLY A CA 1
ATOM 817 C C . GLY A 1 111 ? -8.951 7.387 13.418 1.00 76.50 111 GLY A C 1
ATOM 818 O O . GLY A 1 111 ? -9.754 6.573 13.867 1.00 76.50 111 GLY A O 1
ATOM 819 N N . LYS A 1 112 ? -9.326 8.638 13.110 1.00 77.06 112 LYS A N 1
ATOM 820 C CA . LYS A 1 112 ? -10.649 9.233 13.401 1.00 77.06 112 LYS A CA 1
ATOM 821 C C . LYS A 1 112 ? -11.827 8.432 12.853 1.00 77.06 112 LYS A C 1
ATOM 823 O O . LYS A 1 112 ? -12.841 8.280 13.528 1.00 77.06 112 LYS A O 1
ATOM 828 N N . GLU A 1 113 ? -11.701 7.907 11.641 1.00 79.06 113 GLU A N 1
ATOM 829 C CA . GLU A 1 113 ? -12.759 7.124 10.991 1.00 79.06 113 GLU A CA 1
ATOM 830 C C . GLU A 1 113 ? -12.959 5.765 11.679 1.00 79.06 113 GLU A C 1
ATOM 832 O O . GLU A 1 113 ? -14.084 5.306 11.885 1.00 79.06 113 GLU A O 1
ATOM 837 N N . GLN A 1 114 ? -11.861 5.166 12.144 1.00 82.12 114 GLN A N 1
ATOM 838 C CA . GLN A 1 114 ? -11.873 3.925 12.909 1.00 82.12 114 GLN A CA 1
ATOM 839 C C . GLN A 1 114 ? -12.473 4.143 14.302 1.00 82.12 114 GLN A C 1
ATOM 841 O O . GLN A 1 114 ? -13.276 3.336 14.761 1.00 82.12 114 GLN A O 1
ATOM 846 N N . GLN A 1 115 ? -12.148 5.268 14.941 1.00 81.44 115 GLN A N 1
ATOM 847 C CA . GLN A 1 115 ? -12.703 5.658 16.235 1.00 81.44 115 GLN A CA 1
ATOM 848 C C . GLN A 1 115 ? -14.213 5.929 16.148 1.00 81.44 115 GLN A C 1
ATOM 850 O O . GLN A 1 115 ? -14.979 5.366 16.923 1.00 81.44 115 GLN A O 1
ATOM 855 N N . THR A 1 116 ? -14.647 6.671 15.125 1.00 87.19 116 THR A N 1
ATOM 856 C CA . THR A 1 116 ? -16.072 6.930 14.846 1.00 87.19 116 THR A CA 1
ATOM 857 C C . THR A 1 116 ? -16.838 5.625 14.620 1.00 87.19 116 THR A C 1
ATOM 859 O O . THR A 1 116 ? -17.893 5.412 15.209 1.00 87.19 116 THR A O 1
ATOM 862 N N . SER A 1 117 ? -16.273 4.703 13.833 1.00 83.06 117 SER A N 1
ATOM 863 C CA . SER A 1 117 ? -16.887 3.393 13.573 1.00 83.06 117 SER A CA 1
ATOM 864 C C . SER A 1 117 ? -17.018 2.542 14.843 1.00 83.06 117 SER A C 1
ATOM 866 O O . SER A 1 117 ? -17.996 1.812 15.011 1.00 83.06 117 SER A O 1
ATOM 868 N N . MET A 1 118 ? -16.036 2.617 15.747 1.00 88.38 118 MET A N 1
ATOM 869 C CA . MET A 1 118 ? -16.081 1.926 17.039 1.00 88.38 118 MET A CA 1
ATOM 87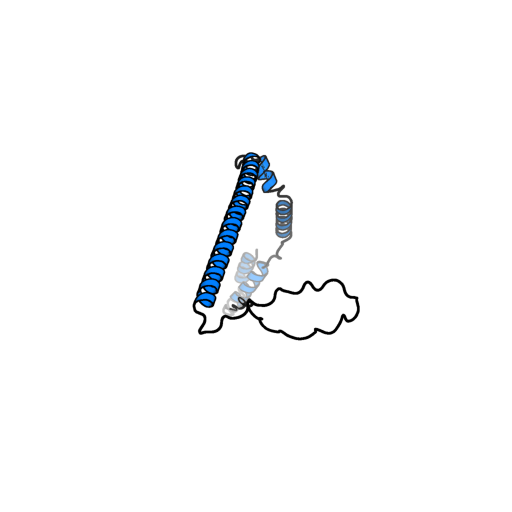0 C C . MET A 1 118 ? -17.141 2.524 17.967 1.00 88.38 118 MET A C 1
ATOM 872 O O . MET A 1 118 ? -17.863 1.773 18.626 1.00 88.38 118 MET A O 1
ATOM 876 N N . ASP A 1 119 ? -17.267 3.850 17.999 1.00 91.62 119 ASP A N 1
ATOM 877 C CA . ASP A 1 119 ? -18.280 4.537 18.801 1.00 91.62 119 ASP A CA 1
ATOM 878 C C . ASP A 1 119 ? -19.697 4.233 18.292 1.00 91.62 119 ASP A C 1
ATOM 880 O O . ASP A 1 119 ? -20.572 3.886 19.087 1.00 91.62 119 ASP A O 1
ATOM 884 N N . GLU A 1 120 ? -19.910 4.231 16.974 1.00 90.94 120 GLU A N 1
ATOM 885 C CA . GLU A 1 120 ? -21.179 3.806 16.370 1.00 90.94 120 GLU A CA 1
ATOM 886 C C . GLU A 1 120 ? -21.514 2.341 16.678 1.00 90.94 120 GLU A C 1
ATOM 888 O O . GLU A 1 120 ? -22.663 2.008 16.979 1.00 90.94 120 GLU A O 1
ATOM 893 N N . ALA A 1 121 ? -20.526 1.443 16.618 1.00 89.75 121 ALA A N 1
ATOM 894 C CA . ALA A 1 121 ? -20.727 0.037 16.959 1.00 89.75 121 ALA A CA 1
ATOM 895 C C . ALA A 1 121 ? -21.100 -0.129 18.437 1.00 89.75 121 ALA A C 1
ATOM 897 O O . ALA A 1 121 ? -22.025 -0.872 18.768 1.00 89.75 121 ALA A O 1
ATOM 898 N N . LYS A 1 122 ? -20.421 0.599 19.328 1.00 90.62 122 LYS A N 1
ATOM 899 C CA . LYS A 1 122 ? -20.725 0.613 20.760 1.00 90.62 122 LYS A CA 1
ATOM 900 C C . LYS A 1 122 ? -22.135 1.131 21.020 1.00 90.62 122 LYS A C 1
ATOM 902 O O . LYS A 1 122 ? -22.854 0.532 21.816 1.00 90.62 122 LYS A O 1
ATOM 907 N N . GLN A 1 123 ? -22.542 2.190 20.325 1.00 91.12 123 GLN A N 1
ATOM 908 C CA . GLN A 1 123 ? -23.889 2.736 20.421 1.00 91.12 123 GLN A CA 1
ATOM 909 C C . GLN A 1 123 ? -24.934 1.725 19.937 1.00 91.12 123 GLN A C 1
ATOM 911 O O . GLN A 1 123 ? -25.867 1.425 20.672 1.00 91.12 123 GLN A O 1
ATOM 916 N N . LYS A 1 124 ? -24.717 1.078 18.784 1.00 88.00 124 LYS A N 1
ATOM 917 C CA . LYS A 1 124 ? -25.599 0.002 18.300 1.00 88.00 124 LYS A CA 1
ATOM 918 C C . LYS A 1 124 ? -25.735 -1.151 19.286 1.00 88.00 124 LYS A C 1
ATOM 920 O O . LYS A 1 124 ? -26.822 -1.697 19.405 1.00 88.00 124 LYS A O 1
ATOM 925 N N . VAL A 1 125 ? -24.667 -1.530 19.987 1.00 87.25 125 VAL A N 1
ATOM 926 C CA . VAL A 1 125 ? -24.722 -2.589 21.009 1.00 87.25 125 VAL A CA 1
ATOM 927 C C . VAL A 1 125 ? -25.489 -2.134 22.252 1.00 87.25 125 VAL A C 1
ATOM 929 O O . VAL A 1 125 ? -26.231 -2.926 22.821 1.00 87.25 125 VAL A O 1
ATOM 932 N N . GLN A 1 126 ? -25.346 -0.876 22.670 1.00 85.19 126 GLN A N 1
ATOM 933 C CA . GLN A 1 126 ? -26.111 -0.326 23.796 1.00 85.19 126 GLN A CA 1
ATOM 934 C C . GLN A 1 126 ? -27.602 -0.179 23.472 1.00 85.19 126 GLN A C 1
ATOM 936 O O . GLN A 1 126 ? -28.451 -0.452 24.323 1.00 85.19 126 GLN A O 1
ATOM 941 N N . ASP A 1 127 ? -27.906 0.218 22.239 1.00 86.94 127 ASP A N 1
ATOM 942 C CA . ASP A 1 127 ? -29.267 0.356 21.726 1.00 86.94 127 ASP A CA 1
ATOM 943 C C . ASP A 1 127 ? -29.888 -1.003 21.379 1.00 86.94 127 ASP A C 1
ATOM 945 O O . ASP A 1 127 ? -31.111 -1.132 21.287 1.00 86.94 127 ASP A O 1
ATOM 949 N N . PHE A 1 128 ? -29.063 -2.046 21.240 1.00 81.00 128 PHE A N 1
ATOM 950 C CA . PHE A 1 128 ? -29.519 -3.419 21.108 1.00 81.00 128 PHE A CA 1
ATOM 951 C C . PHE A 1 128 ? -30.041 -3.922 22.456 1.00 81.00 128 PHE A C 1
ATOM 953 O O . PHE A 1 128 ? -29.363 -4.608 23.219 1.00 81.00 128 PHE A O 1
ATOM 960 N N . LYS A 1 129 ? -31.295 -3.574 22.734 1.00 74.62 129 LYS A N 1
ATOM 961 C CA . LYS A 1 129 ? -32.118 -4.190 23.771 1.00 74.62 129 LYS A CA 1
ATOM 962 C C . LYS A 1 129 ? -32.999 -5.239 23.104 1.00 74.62 129 LYS A C 1
ATOM 964 O O . LYS A 1 129 ? -34.107 -4.900 22.687 1.00 74.62 129 LYS A O 1
ATOM 969 N N . PRO A 1 130 ? -32.522 -6.486 22.940 1.00 71.56 130 PRO A N 1
ATOM 970 C CA . PRO A 1 130 ? -33.412 -7.546 22.509 1.00 71.56 130 PRO A CA 1
ATOM 971 C C . PRO A 1 130 ? -34.558 -7.610 23.521 1.00 71.56 130 PRO A C 1
ATOM 973 O O . PRO A 1 130 ? -34.319 -7.541 24.730 1.00 71.56 130 PRO A O 1
ATOM 976 N N . GLU A 1 131 ? -35.799 -7.690 23.032 1.00 63.25 131 GLU A N 1
ATOM 977 C CA . GLU A 1 131 ? -36.934 -8.007 23.899 1.00 63.25 131 GLU A CA 1
ATOM 978 C C . GLU A 1 131 ? -36.555 -9.214 24.763 1.00 63.25 131 GLU A C 1
ATOM 980 O O . GLU A 1 131 ? -35.895 -10.126 24.247 1.00 63.25 131 GLU A O 1
ATOM 985 N N . PRO A 1 132 ? -36.925 -9.237 26.057 1.00 63.94 132 PRO A N 1
ATOM 986 C CA . PRO A 1 132 ? -36.717 -10.411 26.885 1.00 63.94 132 PRO A CA 1
ATOM 987 C C . PRO A 1 132 ? -37.415 -11.596 26.215 1.00 63.94 132 PRO A C 1
ATOM 989 O O . PRO A 1 132 ? -38.631 -11.766 26.285 1.00 63.94 132 PRO A O 1
ATOM 992 N N . GLN A 1 133 ? -36.634 -12.402 25.499 1.00 61.59 133 GLN A N 1
ATOM 993 C CA . GLN A 1 133 ? -37.123 -13.620 24.892 1.00 61.59 133 GLN A CA 1
ATOM 994 C C . GLN A 1 133 ? -37.280 -14.614 26.031 1.00 61.59 133 GLN A C 1
ATOM 996 O O . GLN A 1 133 ? -36.297 -15.181 26.499 1.00 61.59 133 GLN A O 1
ATOM 1001 N N . ASN A 1 134 ? -38.530 -14.789 26.455 1.00 56.84 134 ASN A N 1
ATOM 1002 C CA . ASN A 1 134 ? -39.016 -15.678 27.511 1.00 56.84 134 ASN A CA 1
ATOM 1003 C C . ASN A 1 134 ? -39.215 -14.997 28.865 1.00 56.84 134 ASN A C 1
ATOM 1005 O O . ASN A 1 134 ? -38.355 -14.989 29.742 1.00 56.84 134 ASN A O 1
ATOM 1009 N N . ASN A 1 135 ? -40.447 -14.534 29.063 1.00 59.06 135 ASN A N 1
ATOM 1010 C CA . ASN A 1 135 ? -41.035 -14.368 30.384 1.00 59.06 135 ASN A CA 1
ATOM 1011 C C . ASN A 1 135 ? -41.005 -15.749 31.057 1.00 59.06 135 ASN A C 1
ATOM 1013 O O . ASN A 1 135 ? -41.798 -16.619 30.690 1.00 59.06 135 ASN A O 1
ATOM 1017 N N . ALA A 1 136 ? -40.072 -15.977 31.983 1.00 63.16 136 ALA A N 1
ATOM 1018 C CA . ALA A 1 136 ? -39.896 -17.264 32.659 1.00 63.16 136 ALA A CA 1
ATOM 1019 C C . ALA A 1 136 ? -41.233 -17.828 33.183 1.00 63.16 136 ALA A C 1
ATOM 1021 O O . ALA A 1 136 ? -41.523 -19.002 32.972 1.00 63.16 136 ALA A O 1
ATOM 1022 N N . GLY A 1 137 ? -42.122 -16.969 33.695 1.00 63.56 137 GLY A N 1
ATOM 1023 C CA . GLY A 1 137 ? -43.463 -17.357 34.145 1.00 63.56 137 GLY A CA 1
ATOM 1024 C C . GLY A 1 137 ? -44.375 -17.969 33.068 1.00 63.56 137 GLY A C 1
ATOM 1025 O O . GLY A 1 137 ? -45.160 -18.859 33.374 1.00 63.56 137 GLY A O 1
ATOM 1026 N N . VAL A 1 138 ? -44.257 -17.579 31.790 1.00 68.38 138 VAL A N 1
ATOM 1027 C CA . VAL A 1 138 ? -45.064 -18.170 30.697 1.00 68.38 138 VAL A CA 1
ATOM 1028 C C . VAL A 1 138 ? -44.532 -19.546 30.296 1.00 68.38 138 VAL A C 1
ATOM 1030 O O . VAL A 1 138 ? -45.309 -20.445 29.972 1.00 68.38 138 VAL A O 1
ATOM 1033 N N . ALA A 1 139 ? -43.209 -19.726 30.318 1.00 73.38 139 ALA A N 1
ATOM 1034 C CA . ALA A 1 139 ? -42.587 -21.018 30.045 1.00 73.38 139 ALA A CA 1
ATOM 1035 C C . ALA A 1 139 ? -42.873 -22.021 31.173 1.00 73.38 139 ALA A C 1
ATOM 1037 O O . ALA A 1 139 ? -43.235 -23.164 30.895 1.00 73.38 139 ALA A O 1
ATOM 1038 N N . VAL A 1 140 ? -42.783 -21.570 32.428 1.00 75.06 140 VAL A N 1
ATOM 1039 C CA . VAL A 1 140 ? -43.096 -22.378 33.613 1.00 75.06 140 VAL A CA 1
ATOM 1040 C C . VAL A 1 140 ? -44.583 -22.722 33.663 1.00 75.06 140 VAL A C 1
ATOM 1042 O O . VAL A 1 140 ? -44.912 -23.889 33.844 1.00 75.06 140 VAL A O 1
ATOM 1045 N N . GLY A 1 141 ? -45.478 -21.765 33.387 1.00 73.44 141 GLY A N 1
ATOM 1046 C CA . GLY A 1 141 ? -46.920 -22.025 33.314 1.00 73.44 141 GLY A CA 1
ATOM 1047 C C . GLY A 1 141 ? -47.269 -23.126 32.307 1.00 73.44 141 GLY A C 1
ATOM 1048 O O . GLY A 1 141 ? -47.935 -24.094 32.655 1.00 73.44 141 GLY A O 1
ATOM 1049 N N . ARG A 1 142 ? -46.712 -23.067 31.088 1.00 76.75 142 ARG A N 1
ATOM 1050 C CA . ARG A 1 142 ? -46.927 -24.115 30.071 1.00 76.75 142 ARG A CA 1
ATOM 1051 C C . ARG A 1 142 ? -46.346 -25.474 30.464 1.00 76.75 142 ARG A C 1
ATOM 1053 O O . ARG A 1 142 ? -46.924 -26.502 30.115 1.00 76.75 142 ARG A O 1
ATOM 1060 N N . ALA A 1 143 ? -45.202 -25.494 31.145 1.00 78.81 143 ALA A N 1
ATOM 1061 C CA . ALA A 1 143 ? -44.598 -26.733 31.630 1.00 78.81 143 ALA A CA 1
ATOM 1062 C C . ALA A 1 143 ? -45.441 -27.369 32.748 1.00 78.81 143 ALA A C 1
ATOM 1064 O O . ALA A 1 143 ? -45.616 -28.586 32.769 1.00 78.81 143 ALA A O 1
ATOM 1065 N N . CYS A 1 144 ? -46.007 -26.543 33.623 1.00 79.81 144 CYS A N 1
ATOM 1066 C CA . CYS A 1 144 ? -46.901 -26.954 34.697 1.00 79.81 144 CYS A CA 1
ATOM 1067 C C . CYS A 1 144 ? -48.242 -27.485 34.193 1.00 79.81 144 CYS A C 1
ATOM 1069 O O . CYS A 1 144 ? -48.653 -28.568 34.605 1.00 79.81 144 CYS A O 1
ATOM 1071 N N . ASP A 1 145 ? -48.863 -26.800 33.232 1.00 78.69 145 ASP A N 1
ATOM 1072 C CA . ASP A 1 145 ? -50.081 -27.283 32.571 1.00 78.69 145 ASP A CA 1
ATOM 1073 C C . ASP A 1 145 ? -49.833 -28.626 31.864 1.00 78.69 145 ASP A C 1
ATOM 1075 O O . ASP A 1 145 ? -50.640 -29.554 31.947 1.00 78.69 145 ASP A O 1
ATOM 1079 N N . GLY A 1 146 ? -48.675 -28.759 31.205 1.00 80.44 146 GLY A N 1
ATOM 1080 C CA . GLY A 1 146 ? -48.255 -30.003 30.564 1.00 80.44 146 GLY A CA 1
ATOM 1081 C C . GLY A 1 146 ? -48.025 -31.141 31.559 1.00 80.44 146 GLY A C 1
ATOM 1082 O O . GLY A 1 146 ? -48.437 -32.269 31.298 1.00 80.44 146 GLY A O 1
ATOM 1083 N N . PHE A 1 147 ? -47.412 -30.857 32.709 1.00 79.94 147 PHE A N 1
ATOM 1084 C CA . PHE A 1 147 ? -47.196 -31.843 33.766 1.00 79.94 147 PHE A CA 1
ATOM 1085 C C . PHE A 1 147 ? -48.518 -32.289 34.402 1.00 79.94 147 PHE A C 1
ATOM 1087 O O . PHE A 1 147 ? -48.769 -33.492 34.498 1.00 79.94 147 PHE A O 1
ATOM 1094 N N . ALA A 1 148 ? -49.405 -31.349 34.740 1.00 78.75 148 ALA A N 1
ATOM 1095 C CA . ALA A 1 148 ? -50.723 -31.645 35.300 1.00 78.75 148 ALA A CA 1
ATOM 1096 C C . ALA A 1 148 ? -51.569 -32.529 34.366 1.00 78.75 148 ALA A C 1
ATOM 1098 O O . ALA A 1 148 ? -52.239 -33.452 34.829 1.00 78.75 148 ALA A O 1
ATOM 1099 N N . ALA A 1 149 ? -51.471 -32.326 33.047 1.00 79.56 149 ALA A N 1
ATOM 1100 C CA . ALA A 1 149 ? -52.162 -33.144 32.049 1.00 79.56 149 ALA A CA 1
ATOM 1101 C C . ALA A 1 149 ? -51.667 -34.604 31.966 1.00 79.56 149 ALA A C 1
ATOM 1103 O O . ALA A 1 149 ? -52.375 -35.457 31.430 1.00 79.56 149 ALA A O 1
ATOM 1104 N N . THR A 1 150 ? -50.470 -34.911 32.480 1.00 80.19 150 THR A N 1
ATOM 1105 C CA . THR A 1 150 ? -49.921 -36.283 32.497 1.00 80.19 150 THR A CA 1
ATOM 1106 C C . THR A 1 150 ? -50.277 -37.073 33.752 1.00 80.19 150 THR A C 1
ATOM 1108 O O . THR A 1 150 ? -50.041 -38.282 33.808 1.00 80.19 150 THR A O 1
ATOM 1111 N N . LEU A 1 151 ? -50.854 -36.413 34.758 1.00 78.12 151 LEU A N 1
ATOM 1112 C CA . LEU A 1 151 ? -51.211 -37.050 36.014 1.00 78.12 151 LEU A CA 1
ATOM 1113 C C . LEU A 1 151 ? -52.574 -37.749 35.921 1.00 78.12 151 LEU A C 1
ATOM 1115 O O . LEU A 1 151 ? -53.482 -37.283 35.229 1.00 78.12 151 LEU A O 1
ATOM 1119 N N . PRO A 1 152 ? -52.759 -38.871 36.639 1.00 78.38 152 PRO A N 1
ATOM 1120 C CA . PRO A 1 152 ? -54.066 -39.498 36.753 1.00 78.38 152 PRO A CA 1
ATOM 1121 C C . PRO A 1 152 ? -55.071 -38.527 37.402 1.00 78.38 152 PRO A C 1
ATOM 1123 O O . PRO A 1 152 ? -54.692 -37.721 38.256 1.00 78.38 152 PRO A O 1
ATOM 1126 N N . PRO A 1 153 ? -56.371 -38.617 37.067 1.00 71.69 153 PRO A N 1
ATOM 1127 C CA . PRO A 1 153 ? -57.386 -37.649 37.501 1.00 71.69 153 PRO A CA 1
ATOM 1128 C C . PRO A 1 153 ? -57.551 -37.555 39.027 1.00 71.69 153 PRO A C 1
ATOM 1130 O O . PRO A 1 153 ? -58.050 -36.554 39.531 1.00 71.69 153 PRO A O 1
ATOM 1133 N N . SER A 1 154 ? -57.094 -38.566 39.771 1.00 70.06 154 SER A N 1
ATOM 1134 C CA . SER A 1 154 ? -57.033 -38.563 41.237 1.00 70.06 154 SER A CA 1
ATOM 1135 C C . SER A 1 154 ? -55.965 -37.631 41.822 1.00 70.06 154 SER A C 1
ATOM 1137 O O . SER A 1 154 ? -56.048 -37.307 42.999 1.00 70.06 154 SER A O 1
ATOM 1139 N N . ALA A 1 155 ? -54.967 -37.228 41.031 1.00 67.12 155 ALA A N 1
ATOM 1140 C CA . ALA A 1 155 ? -53.859 -36.365 41.444 1.00 67.12 155 ALA A CA 1
ATOM 1141 C C . ALA A 1 155 ? -53.905 -34.975 40.785 1.00 67.12 155 ALA A C 1
ATOM 1143 O O . ALA A 1 155 ? -53.291 -34.047 41.288 1.00 67.12 155 ALA A O 1
ATOM 1144 N N . ALA A 1 156 ? -54.664 -34.798 39.698 1.00 64.88 156 ALA A N 1
ATOM 1145 C CA . ALA A 1 156 ? -54.718 -33.544 38.939 1.00 64.88 156 ALA A CA 1
ATOM 1146 C C . ALA A 1 156 ? -55.328 -32.341 39.698 1.00 64.88 156 ALA A C 1
ATOM 1148 O O . ALA A 1 156 ? -55.157 -31.209 39.264 1.00 64.88 156 ALA A O 1
ATOM 1149 N N . ASN A 1 157 ? -56.028 -32.573 40.817 1.00 65.81 157 ASN A N 1
ATOM 1150 C CA . ASN A 1 157 ? -56.606 -31.520 41.670 1.00 65.81 157 ASN A CA 1
ATOM 1151 C C . ASN A 1 157 ? -55.887 -31.386 43.025 1.00 65.81 157 ASN A C 1
ATOM 1153 O O . ASN A 1 157 ? -56.451 -30.825 43.965 1.00 65.81 157 ASN A O 1
ATOM 1157 N N . ASP A 1 158 ? -54.683 -31.948 43.159 1.00 73.69 158 ASP A N 1
ATOM 1158 C CA . ASP A 1 158 ? -53.915 -31.828 44.395 1.00 73.69 158 ASP A CA 1
ATOM 1159 C C . ASP A 1 158 ? -53.381 -30.387 44.545 1.00 73.69 158 ASP A C 1
ATOM 1161 O O . ASP A 1 158 ? -52.640 -29.921 43.674 1.00 73.69 158 ASP A O 1
ATOM 1165 N N . PRO A 1 159 ? -53.729 -29.664 45.628 1.00 70.94 159 PRO A N 1
ATOM 1166 C CA . PRO A 1 159 ? -53.291 -28.284 45.836 1.00 70.94 159 PRO A CA 1
ATOM 1167 C C . PRO A 1 159 ? -51.763 -28.139 45.923 1.00 70.94 159 PRO A C 1
ATOM 1169 O O . PRO A 1 159 ? -51.240 -27.070 45.615 1.00 70.94 159 PRO A O 1
ATOM 1172 N N . SER A 1 160 ? -51.034 -29.208 46.267 1.00 73.38 160 SER A N 1
ATOM 1173 C CA . SER A 1 160 ? -49.567 -29.193 46.310 1.00 73.38 160 SER A CA 1
ATOM 1174 C C . SER A 1 160 ? -48.912 -29.036 44.931 1.00 73.38 160 SER A C 1
ATOM 1176 O O . SER A 1 160 ? -47.791 -28.540 44.845 1.00 73.38 160 SER A O 1
ATOM 1178 N N . LEU A 1 161 ? -49.597 -29.399 43.839 1.00 70.69 161 LEU A N 1
ATOM 1179 C CA . LEU A 1 161 ? -49.094 -29.200 42.473 1.00 70.69 161 LEU A CA 1
ATOM 1180 C C . LEU A 1 161 ? -49.098 -27.725 42.074 1.00 70.69 161 LEU A C 1
ATOM 1182 O O . LEU A 1 161 ? -48.159 -27.261 41.427 1.00 70.69 161 LEU A O 1
ATOM 1186 N N . THR A 1 162 ? -50.130 -26.993 42.488 1.00 71.38 162 THR A N 1
ATOM 1187 C CA . THR A 1 162 ? -50.241 -25.551 42.258 1.00 71.38 162 THR A CA 1
ATOM 1188 C C . THR A 1 162 ? -49.132 -24.809 43.001 1.00 71.38 162 THR A C 1
ATOM 1190 O O . THR A 1 162 ? -48.434 -24.008 42.385 1.00 71.38 162 THR A O 1
ATOM 1193 N N . ASP A 1 163 ? -48.877 -25.167 44.266 1.00 76.69 163 ASP A N 1
ATOM 1194 C CA . ASP A 1 163 ? -47.801 -24.576 45.077 1.00 76.69 163 ASP A CA 1
ATOM 1195 C C . ASP A 1 163 ? -46.409 -24.802 44.463 1.00 76.69 163 ASP A C 1
ATOM 1197 O O . ASP A 1 163 ? -45.587 -23.887 44.420 1.00 76.69 163 ASP A O 1
ATOM 1201 N N . ILE A 1 164 ? -46.129 -26.007 43.949 1.00 74.75 164 ILE A N 1
ATOM 1202 C CA . ILE A 1 164 ? -44.846 -26.325 43.296 1.00 74.75 164 ILE A CA 1
ATOM 1203 C C . ILE A 1 164 ? -44.666 -25.500 42.016 1.00 74.75 164 ILE A C 1
ATOM 1205 O O . ILE A 1 164 ? -43.574 -25.003 41.734 1.00 74.75 164 ILE A O 1
ATOM 1209 N N . CYS A 1 165 ? -45.735 -25.335 41.244 1.00 76.06 165 CYS A N 1
ATOM 1210 C CA . CYS A 1 165 ? -45.727 -24.545 40.021 1.00 76.06 165 CYS A CA 1
ATOM 1211 C C . CYS A 1 165 ? -45.560 -23.045 40.275 1.00 76.06 165 CYS A C 1
ATOM 1213 O O . CYS A 1 165 ? -44.848 -22.370 39.530 1.00 76.06 165 CYS A O 1
ATOM 1215 N N . GLU A 1 166 ? -46.145 -22.538 41.355 1.00 72.81 166 GLU A N 1
ATOM 1216 C CA . GLU A 1 166 ? -46.016 -21.148 41.786 1.00 72.81 166 GLU A CA 1
ATOM 1217 C C . GLU A 1 166 ? -44.622 -20.851 42.371 1.00 72.81 166 GLU A C 1
ATOM 1219 O O . GLU A 1 166 ? -44.077 -19.769 42.152 1.00 72.81 166 GLU A O 1
ATOM 1224 N N . LEU A 1 167 ? -43.985 -21.842 43.010 1.00 73.75 167 LEU A N 1
ATOM 1225 C CA . LEU A 1 167 ? -42.582 -21.794 43.451 1.00 73.75 167 LEU A CA 1
ATOM 1226 C C . LEU A 1 167 ? -41.580 -21.739 42.291 1.00 73.75 167 LEU A C 1
ATOM 1228 O O . LEU A 1 167 ? -40.535 -21.109 42.424 1.00 73.75 167 LEU A O 1
ATOM 1232 N N . MET A 1 168 ? -41.873 -22.396 41.167 1.00 67.62 168 MET A N 1
ATOM 1233 C CA . MET A 1 168 ? -41.003 -22.380 39.982 1.00 67.62 168 MET A CA 1
ATOM 1234 C C . MET A 1 168 ? -41.195 -21.136 39.104 1.00 67.62 168 MET A C 1
ATOM 1236 O O . MET A 1 168 ? -40.365 -20.876 38.234 1.00 67.62 168 MET A O 1
ATOM 1240 N N . ALA A 1 169 ? -42.305 -20.411 39.275 1.00 65.69 169 ALA A N 1
ATOM 1241 C CA . ALA A 1 169 ? -42.650 -19.234 38.479 1.00 65.69 169 ALA A CA 1
ATOM 1242 C C . ALA A 1 169 ? -42.149 -17.903 39.081 1.00 65.69 169 ALA A C 1
ATOM 1244 O O . ALA A 1 169 ? -42.268 -16.872 38.411 1.00 65.69 169 ALA A O 1
ATOM 1245 N N . GLN A 1 170 ? -41.611 -17.931 40.309 1.00 58.88 170 GLN A N 1
ATOM 1246 C CA . GLN A 1 170 ? -40.891 -16.829 40.971 1.00 58.88 170 GLN A CA 1
ATOM 1247 C C . GLN A 1 170 ? -39.424 -16.774 40.533 1.00 58.88 170 GLN A C 1
ATOM 1249 O O . GLN A 1 170 ? -38.912 -15.639 40.395 1.00 58.88 170 GLN A O 1
#

Radius of gyration: 46.11 Å; chains: 1; bounding box: 85×60×112 Å

Foldseek 3Di:
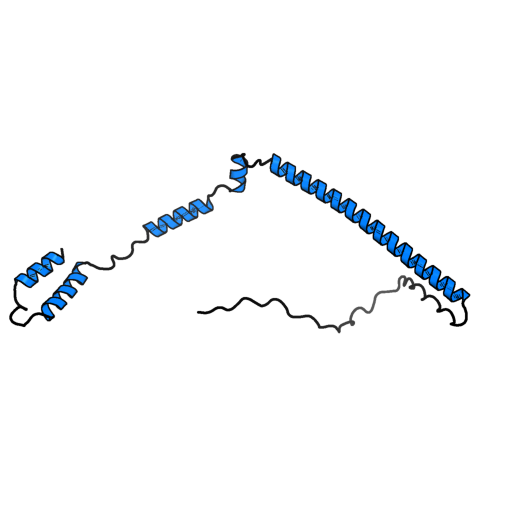DDDDDDDDDDDDDDDDDDDPDDDPDDDDDDPPDDDDDPDDDDPPPPVVVVVVVVVVVVVVVVVVVVVVVVVVVVVVVVVVVVVVVVVVVVVVCVVQPVPDPVNVCVVVDPCVVVVVVVVVVVVVVVVPPDDPPDLQLVVLVVVLVVVLVPDDPVCSPPVVSVVVSVVSND

pLDDT: mean 70.43, std 15.84, range [36.66, 91.62]